Protein AF-A0AA44Z5W9-F1 (afdb_monomer)

Solvent-accessible surface area (backbone atoms only — not comparable to full-atom values): 8962 Å² total; per-residue (Å²): 139,58,71,70,59,53,35,51,41,31,56,74,61,45,85,68,48,64,69,56,44,40,51,50,47,53,29,42,76,72,60,77,43,53,68,74,58,53,53,52,33,51,54,23,38,72,75,51,57,72,56,73,66,45,51,51,41,48,51,51,38,57,54,69,71,57,85,77,87,85,60,79,89,47,81,76,74,74,44,71,81,89,75,100,73,40,77,86,74,56,59,66,79,52,51,52,61,57,44,40,77,72,74,42,37,60,65,73,85,77,49,64,53,61,90,86,24,64,22,61,49,61,60,50,52,70,43,88,87,55,84,82,94,68,54,76,66,57,50,53,49,68,53,66,111

Structure (mmCIF, N/CA/C/O backbone):
data_AF-A0AA44Z5W9-F1
#
_entry.id   AF-A0AA44Z5W9-F1
#
loop_
_atom_site.group_PDB
_atom_site.id
_atom_site.type_symbol
_atom_site.label_atom_id
_atom_site.label_alt_id
_atom_site.label_comp_id
_atom_site.label_asym_id
_atom_site.label_entity_id
_atom_site.label_seq_id
_atom_site.pdbx_PDB_ins_code
_atom_site.Cartn_x
_atom_site.Cartn_y
_atom_site.Cartn_z
_atom_site.occupancy
_atom_site.B_iso_or_equiv
_atom_site.auth_seq_id
_atom_site.auth_comp_id
_atom_site.auth_asym_id
_atom_site.auth_atom_id
_atom_site.pdbx_PDB_model_num
ATOM 1 N N . MET A 1 1 ? -20.147 11.266 13.304 1.00 87.94 1 MET A N 1
ATOM 2 C CA . MET A 1 1 ? -19.312 10.154 13.807 1.00 87.94 1 MET A CA 1
ATOM 3 C C . MET A 1 1 ? -18.171 10.752 14.624 1.00 87.94 1 MET A C 1
ATOM 5 O O . MET A 1 1 ? -17.713 11.822 14.242 1.00 87.94 1 MET A O 1
ATOM 9 N N . ARG A 1 2 ? -17.753 10.164 15.756 1.00 97.31 2 ARG A N 1
ATOM 10 C CA . ARG A 1 2 ? -16.585 10.651 16.519 1.00 97.31 2 ARG A CA 1
ATOM 11 C C . ARG A 1 2 ? -15.521 9.566 16.569 1.00 97.31 2 ARG A C 1
ATOM 13 O O . ARG A 1 2 ? -15.832 8.431 16.910 1.00 97.31 2 ARG A O 1
ATOM 20 N N . MET A 1 3 ? -14.268 9.938 16.324 1.00 98.50 3 MET A N 1
ATOM 21 C CA . MET A 1 3 ? -13.142 9.001 16.305 1.00 98.50 3 MET A CA 1
ATOM 22 C C . MET A 1 3 ? -12.993 8.202 17.613 1.00 98.50 3 MET A C 1
ATOM 24 O O . MET A 1 3 ? -12.726 7.006 17.587 1.00 98.50 3 MET A O 1
ATOM 28 N N . VAL A 1 4 ? -13.246 8.830 18.768 1.00 98.50 4 VAL A N 1
ATOM 29 C CA . VAL A 1 4 ? -13.178 8.157 20.080 1.00 98.50 4 VAL A CA 1
ATOM 30 C C . VAL A 1 4 ? -14.160 6.989 20.216 1.00 98.50 4 VAL A C 1
ATOM 32 O O . VAL A 1 4 ? -13.825 5.992 20.852 1.00 98.50 4 VAL A O 1
ATOM 35 N N . ASP A 1 5 ? -15.336 7.081 19.586 1.00 98.75 5 ASP A N 1
ATOM 36 C CA . ASP A 1 5 ? -16.337 6.012 19.613 1.00 98.75 5 ASP A CA 1
ATOM 37 C C . ASP A 1 5 ? -15.876 4.827 18.745 1.00 98.75 5 ASP A C 1
ATOM 39 O O . ASP A 1 5 ? -16.083 3.674 19.114 1.00 98.75 5 ASP A O 1
ATOM 43 N N . LEU A 1 6 ? -15.174 5.098 17.638 1.00 98.81 6 LEU A N 1
ATOM 44 C CA . LEU A 1 6 ? -14.625 4.072 16.740 1.00 98.81 6 LEU A CA 1
ATOM 45 C C . LEU A 1 6 ? -13.433 3.340 17.3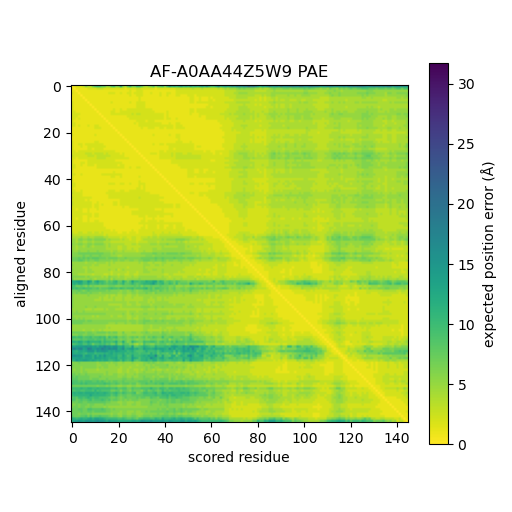60 1.00 98.81 6 LEU A C 1
ATOM 47 O O . LEU A 1 6 ? -13.337 2.118 17.263 1.00 98.81 6 LEU A O 1
ATOM 51 N N . ILE A 1 7 ? -12.557 4.073 18.057 1.00 98.88 7 ILE A N 1
ATOM 52 C CA . ILE A 1 7 ? -11.457 3.483 18.831 1.00 98.88 7 ILE A CA 1
ATOM 53 C C . ILE A 1 7 ? -12.019 2.551 19.907 1.00 98.88 7 ILE A C 1
ATOM 55 O O . ILE A 1 7 ? -11.559 1.417 20.026 1.00 98.88 7 ILE A O 1
ATOM 59 N N . ALA A 1 8 ? -13.021 3.002 20.674 1.00 98.81 8 ALA A N 1
ATOM 60 C CA . ALA A 1 8 ? -13.660 2.178 21.699 1.00 98.81 8 ALA A CA 1
ATOM 61 C C . ALA A 1 8 ? -14.313 0.930 21.088 1.00 98.81 8 ALA A C 1
ATOM 63 O O . ALA A 1 8 ? -14.078 -0.178 21.561 1.00 98.81 8 ALA A O 1
ATOM 64 N N . LYS A 1 9 ? -15.047 1.099 19.983 1.00 98.81 9 LYS A N 1
ATOM 65 C CA . LYS A 1 9 ? -15.682 0.005 19.243 1.00 98.81 9 LYS A CA 1
ATOM 66 C C . LYS A 1 9 ? -14.675 -1.067 18.821 1.00 98.81 9 LYS A C 1
ATOM 68 O O . LYS A 1 9 ? -14.889 -2.243 19.105 1.00 98.81 9 LYS A O 1
ATOM 73 N N . LYS A 1 10 ? -13.559 -0.671 18.197 1.00 98.81 10 LYS A N 1
ATOM 74 C CA . LYS A 1 10 ? -12.510 -1.613 17.781 1.00 98.81 10 LYS A CA 1
ATOM 75 C C . LYS A 1 10 ? -11.802 -2.241 18.983 1.00 98.81 10 LYS A C 1
ATOM 77 O O . LYS A 1 10 ? -11.615 -3.450 18.991 1.00 98.81 10 LYS A O 1
ATOM 82 N N . ARG A 1 11 ? -11.468 -1.463 20.020 1.00 98.75 11 ARG A N 1
ATOM 83 C CA . ARG A 1 11 ? -10.869 -1.968 21.274 1.00 98.75 11 ARG A CA 1
ATOM 84 C C . ARG A 1 11 ? -11.722 -3.063 21.918 1.00 98.75 11 ARG A C 1
ATOM 86 O O . ARG A 1 11 ? -11.166 -4.026 22.439 1.00 98.75 11 ARG A O 1
ATOM 93 N N . ASP A 1 12 ? -13.042 -2.927 21.854 1.00 98.81 12 ASP A N 1
ATOM 94 C CA . ASP A 1 12 ? -13.999 -3.875 22.432 1.00 98.81 12 ASP A CA 1
ATOM 95 C C . ASP A 1 12 ? -14.272 -5.087 21.509 1.00 98.81 12 ASP A C 1
ATOM 97 O O . ASP A 1 12 ? -15.107 -5.933 21.819 1.00 98.81 12 ASP A O 1
ATOM 101 N N . GLY A 1 13 ? -13.540 -5.209 20.392 1.00 98.56 13 GLY A N 1
ATOM 102 C CA . GLY A 1 13 ? -13.583 -6.366 19.492 1.00 98.56 13 GLY A CA 1
ATOM 103 C C . GLY A 1 13 ? -14.697 -6.313 18.445 1.00 98.56 13 GLY A C 1
ATOM 104 O O . GLY A 1 13 ? -14.999 -7.322 17.810 1.00 98.56 13 GLY A O 1
ATOM 105 N N . HIS A 1 14 ? -15.333 -5.157 18.247 1.00 98.75 14 HIS A N 1
ATOM 106 C CA . HIS A 1 14 ? -16.385 -5.004 17.248 1.00 98.75 14 HIS A CA 1
ATOM 107 C C . HIS A 1 14 ? -15.823 -4.587 15.884 1.00 98.75 14 HIS A C 1
ATOM 109 O O . HIS A 1 14 ? -14.871 -3.807 15.786 1.00 98.75 14 HIS A O 1
ATOM 115 N N . ALA A 1 15 ? -16.449 -5.096 14.822 1.00 98.69 15 ALA A N 1
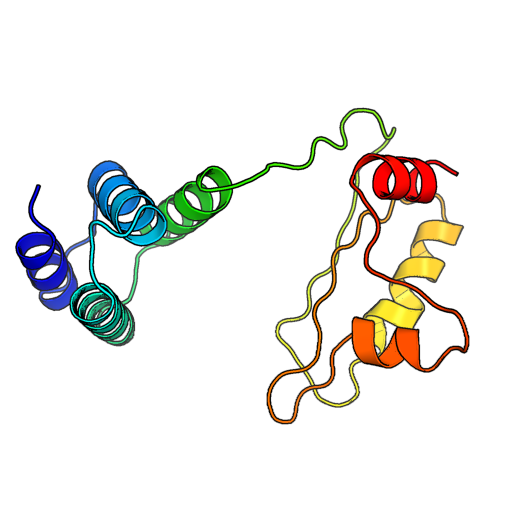ATOM 116 C CA . ALA A 1 15 ? -16.105 -4.745 13.451 1.00 98.69 15 ALA A CA 1
ATOM 117 C C . ALA A 1 15 ? -16.506 -3.299 13.127 1.00 98.69 15 ALA A C 1
ATOM 119 O O . ALA A 1 15 ? -17.606 -2.850 13.475 1.00 98.69 15 ALA A O 1
ATOM 120 N N . LEU A 1 16 ? -15.618 -2.582 12.447 1.00 98.81 16 LEU A N 1
ATOM 121 C CA . LEU A 1 16 ? -15.911 -1.303 11.822 1.00 98.81 16 LEU A CA 1
ATOM 122 C C . LEU A 1 16 ? -16.686 -1.530 10.519 1.00 98.81 16 LEU A C 1
ATOM 124 O O . LEU A 1 16 ? -16.504 -2.523 9.822 1.00 98.81 16 LEU A O 1
ATOM 128 N N . THR A 1 17 ? -17.583 -0.605 10.219 1.00 98.81 17 THR A N 1
ATOM 129 C CA . THR A 1 17 ? -18.316 -0.539 8.951 1.00 98.81 17 THR A CA 1
ATOM 130 C C . THR A 1 17 ? -17.478 0.168 7.892 1.00 98.81 17 THR A C 1
ATOM 132 O O . THR A 1 17 ? -16.562 0.928 8.220 1.00 98.81 17 THR A O 1
ATOM 135 N N . THR A 1 18 ? -17.823 -0.030 6.622 1.00 98.69 18 THR A N 1
ATOM 136 C CA . THR A 1 18 ? -17.187 0.652 5.490 1.00 98.69 18 THR A CA 1
ATOM 137 C C . THR A 1 18 ? -17.227 2.174 5.653 1.00 98.69 18 THR A C 1
ATOM 139 O O . THR A 1 18 ? -16.222 2.852 5.444 1.00 98.69 18 THR A O 1
ATOM 142 N N . GLU A 1 19 ? -18.357 2.733 6.097 1.00 98.75 19 GLU A N 1
ATOM 143 C CA . GLU A 1 19 ? -18.510 4.173 6.325 1.00 98.75 19 GLU A CA 1
ATOM 144 C C . GLU A 1 19 ? -17.621 4.683 7.465 1.00 98.75 19 GLU A C 1
ATOM 146 O O . GLU A 1 19 ? -17.079 5.785 7.380 1.00 98.75 19 GLU A O 1
ATOM 151 N N . GLU A 1 20 ? -17.447 3.889 8.526 1.00 98.81 20 GLU A N 1
ATOM 152 C CA . GLU A 1 20 ? -16.549 4.231 9.633 1.00 98.81 20 GLU A CA 1
ATOM 153 C C . GLU A 1 20 ? -15.084 4.215 9.195 1.00 98.81 20 GLU A C 1
ATOM 155 O O . GLU A 1 20 ? -14.334 5.120 9.556 1.00 98.81 20 GLU A O 1
ATOM 160 N N . ILE A 1 21 ? -14.683 3.231 8.389 1.00 98.88 21 ILE A N 1
ATOM 161 C CA . ILE A 1 21 ? -13.326 3.141 7.839 1.00 98.88 21 ILE A CA 1
ATOM 162 C C . ILE A 1 21 ? -13.040 4.316 6.899 1.00 98.88 21 ILE A C 1
ATOM 164 O O . ILE A 1 21 ? -12.000 4.959 7.036 1.00 98.88 21 ILE A O 1
ATOM 168 N N . ASN A 1 22 ? -13.973 4.654 6.006 1.00 98.69 22 ASN A N 1
ATOM 169 C CA . ASN A 1 22 ? -13.833 5.807 5.114 1.00 98.69 22 ASN A CA 1
ATOM 170 C C . ASN A 1 22 ? -13.695 7.116 5.902 1.00 98.69 22 ASN A C 1
ATOM 172 O O . ASN A 1 22 ? -12.791 7.899 5.626 1.00 98.69 22 ASN A O 1
ATOM 176 N N . PHE A 1 23 ? -14.525 7.317 6.933 1.00 98.75 23 PHE A N 1
ATOM 177 C CA . PHE A 1 23 ? -14.415 8.472 7.828 1.00 98.75 23 PHE A CA 1
ATOM 178 C C . PHE A 1 23 ? -13.039 8.554 8.508 1.00 98.75 23 PHE A C 1
ATOM 180 O O . PHE A 1 23 ? -12.475 9.643 8.618 1.00 98.75 23 PHE A O 1
ATOM 187 N N . ILE A 1 24 ? -12.495 7.418 8.962 1.00 98.75 24 ILE A N 1
ATOM 188 C CA . ILE A 1 24 ? -11.171 7.357 9.596 1.00 98.75 24 ILE A CA 1
ATOM 189 C C . ILE A 1 24 ? -10.078 7.760 8.605 1.00 98.75 24 ILE A C 1
ATOM 191 O O . ILE A 1 24 ? -9.259 8.618 8.926 1.00 98.75 24 ILE A O 1
ATOM 195 N N . VAL A 1 25 ? -10.050 7.146 7.419 1.00 98.69 25 VAL A N 1
ATOM 196 C CA . VAL A 1 25 ? -8.984 7.383 6.435 1.00 98.69 25 VAL A CA 1
ATOM 197 C C . VAL A 1 25 ? -9.057 8.804 5.887 1.00 98.69 25 VAL A C 1
ATOM 199 O O . VAL A 1 25 ? -8.048 9.501 5.897 1.00 98.69 25 VAL A O 1
ATOM 202 N N . GLU A 1 26 ? -10.240 9.276 5.488 1.00 98.25 26 GLU A N 1
ATOM 203 C CA . GLU A 1 26 ? -10.419 10.648 5.002 1.00 98.25 26 GLU A CA 1
ATOM 204 C C . GLU A 1 26 ? -10.019 11.668 6.075 1.00 98.25 26 GLU A C 1
ATOM 206 O O . GLU A 1 26 ? -9.250 12.592 5.803 1.00 98.25 26 GLU A O 1
ATOM 211 N N . GLY A 1 27 ? -10.496 11.474 7.309 1.00 98.44 27 GLY A N 1
ATOM 212 C CA . GLY A 1 27 ? -10.200 12.364 8.422 1.00 98.44 27 GLY A CA 1
ATOM 213 C C . GLY A 1 27 ? -8.719 12.388 8.800 1.00 98.44 27 GLY A C 1
ATOM 214 O O . GLY A 1 27 ? -8.197 13.437 9.174 1.00 98.44 27 GLY A O 1
ATOM 215 N N . TYR A 1 28 ? -8.024 11.255 8.684 1.00 98.56 28 TYR A N 1
ATOM 216 C CA . TYR A 1 28 ? -6.587 11.196 8.938 1.00 98.56 28 TYR A CA 1
ATOM 217 C C . TYR A 1 28 ? -5.796 11.898 7.831 1.00 98.56 28 TYR A C 1
ATOM 219 O O . TYR A 1 28 ? -4.980 12.774 8.116 1.00 98.56 28 TYR A O 1
ATOM 227 N N . THR A 1 29 ? -6.096 11.594 6.567 1.00 98.06 29 THR A N 1
ATOM 228 C CA . THR A 1 29 ? -5.387 12.158 5.409 1.00 98.06 29 THR A CA 1
ATOM 229 C C . THR A 1 29 ? -5.600 13.668 5.264 1.00 98.06 29 THR A C 1
ATOM 231 O O . THR A 1 29 ? -4.685 14.378 4.853 1.00 98.06 29 THR A O 1
ATOM 234 N N . ASN A 1 30 ? -6.771 14.197 5.646 1.00 97.44 30 ASN A N 1
ATOM 235 C CA . ASN A 1 30 ? -7.050 15.639 5.617 1.00 97.44 30 ASN A CA 1
ATOM 236 C C . ASN A 1 30 ? -6.636 16.397 6.900 1.00 97.44 30 ASN A C 1
ATOM 238 O O . ASN A 1 30 ? -6.852 17.607 6.995 1.00 97.44 30 ASN A O 1
ATOM 242 N N . GLY A 1 31 ? -6.052 15.705 7.886 1.00 97.88 31 GLY A N 1
ATOM 243 C CA . GLY A 1 31 ? -5.535 16.291 9.126 1.00 97.88 31 GLY A CA 1
ATOM 244 C C . GLY A 1 31 ? -6.580 16.617 10.201 1.00 97.88 31 GLY A C 1
ATOM 245 O O . GLY A 1 31 ? -6.229 17.194 11.231 1.00 97.88 31 GLY A O 1
ATOM 246 N N . SER A 1 32 ? -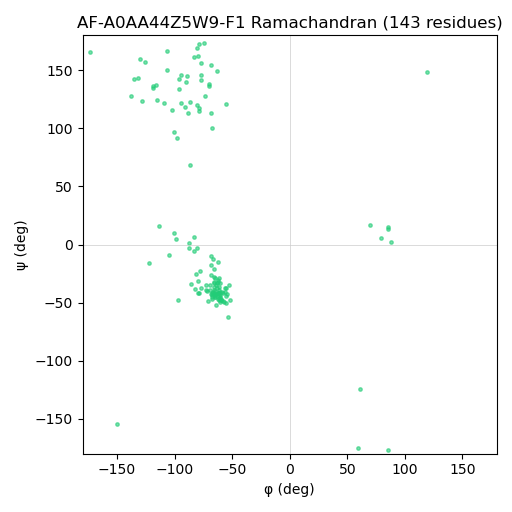7.854 16.262 10.008 1.00 98.12 32 SER A N 1
ATOM 247 C CA . SER A 1 32 ? -8.906 16.468 11.019 1.00 98.12 32 SER A CA 1
ATOM 248 C C . SER A 1 32 ? -8.880 15.437 12.156 1.00 98.12 32 SER A C 1
ATOM 250 O O . SER A 1 32 ? -9.353 15.731 13.258 1.00 98.12 32 SER A O 1
ATOM 252 N N . ILE A 1 33 ? -8.301 14.255 11.922 1.00 98.69 33 ILE A N 1
ATOM 253 C CA . ILE A 1 33 ? -8.024 13.236 12.941 1.00 98.69 33 ILE A CA 1
ATOM 254 C C . ILE A 1 33 ? -6.530 13.290 13.293 1.00 98.69 33 ILE A C 1
ATOM 256 O O . ILE A 1 33 ? -5.692 13.002 12.443 1.00 98.69 33 ILE A O 1
ATOM 260 N N . PRO A 1 34 ? -6.162 13.634 14.538 1.00 98.62 34 PRO A N 1
ATOM 261 C CA . PRO A 1 34 ? -4.765 13.758 14.941 1.00 98.62 34 PRO A CA 1
ATOM 262 C C . PRO A 1 34 ? -4.082 12.401 15.172 1.00 98.62 34 PRO A C 1
ATOM 264 O O . PRO A 1 34 ? -4.715 11.419 15.572 1.00 98.62 34 PRO A O 1
ATOM 267 N N . ASP A 1 35 ? -2.752 12.381 15.052 1.00 98.69 35 ASP A N 1
ATOM 268 C CA . ASP A 1 35 ? -1.908 11.180 15.181 1.00 98.69 35 ASP A CA 1
ATOM 269 C C . ASP A 1 35 ? -2.130 10.385 16.477 1.00 98.69 35 ASP A C 1
ATOM 271 O O . ASP A 1 35 ? -2.069 9.154 16.484 1.00 98.69 35 ASP A O 1
ATOM 275 N N . TYR A 1 36 ? -2.419 11.056 17.597 1.00 98.62 36 TYR A N 1
ATOM 276 C CA . TYR A 1 36 ? -2.650 10.372 18.875 1.00 98.62 36 TYR A CA 1
ATOM 277 C C . TYR A 1 36 ? -3.946 9.542 18.881 1.00 98.62 36 TYR A C 1
ATOM 279 O O . TYR A 1 36 ? -4.049 8.562 19.616 1.00 98.62 36 TYR A O 1
ATOM 287 N N . GLN A 1 37 ? -4.939 9.898 18.058 1.00 98.75 37 GLN A N 1
ATOM 288 C CA . GLN A 1 37 ? -6.138 9.078 17.874 1.00 98.75 37 GLN A CA 1
ATOM 289 C C . GLN A 1 37 ? -5.861 7.920 16.919 1.00 98.75 37 GLN A C 1
ATOM 291 O O . GLN A 1 37 ? -6.266 6.791 17.197 1.00 98.75 37 GLN A O 1
ATOM 296 N N . MET A 1 38 ? -5.133 8.178 15.831 1.00 98.69 38 MET A N 1
ATOM 297 C CA . MET A 1 38 ? -4.822 7.145 14.844 1.00 98.69 38 MET A CA 1
ATOM 298 C C . MET A 1 38 ? -3.903 6.058 15.418 1.00 98.69 38 MET A C 1
ATOM 300 O O . MET A 1 38 ? -4.157 4.870 15.239 1.00 98.69 38 MET A O 1
ATOM 304 N N . SER A 1 39 ? -2.897 6.440 16.207 1.00 98.69 39 SER A N 1
ATOM 305 C CA . SER A 1 39 ? -2.034 5.494 16.930 1.00 98.69 39 SER A CA 1
ATOM 306 C C . SER A 1 39 ? -2.804 4.661 17.961 1.00 98.69 39 SER A C 1
ATOM 308 O O . SER A 1 39 ? -2.565 3.458 18.082 1.00 98.69 39 SER A O 1
ATOM 310 N N . SER A 1 40 ? -3.784 5.254 18.655 1.00 98.75 40 SER A N 1
ATOM 311 C CA . SER A 1 40 ? -4.672 4.508 19.552 1.00 98.75 40 SER A CA 1
ATOM 312 C C . SER A 1 40 ? -5.546 3.499 18.800 1.00 98.75 40 SER A C 1
ATOM 314 O O . SER A 1 40 ? -5.743 2.390 19.298 1.00 98.75 40 SER A O 1
ATOM 316 N N . LEU A 1 41 ? -6.066 3.853 17.618 1.00 98.81 41 LEU A N 1
ATOM 317 C CA . LEU A 1 41 ? -6.806 2.916 16.771 1.00 98.81 41 LEU A CA 1
ATOM 318 C C . LEU A 1 41 ? -5.897 1.787 16.272 1.00 98.81 41 LEU A C 1
ATOM 320 O O . LEU A 1 41 ? -6.279 0.624 16.359 1.00 98.81 41 LEU A O 1
ATOM 324 N N . ALA A 1 42 ? -4.691 2.111 15.801 1.00 98.81 42 ALA A N 1
ATOM 325 C CA . ALA A 1 42 ? -3.727 1.127 15.317 1.00 98.81 42 ALA A CA 1
ATOM 326 C C . ALA A 1 42 ? -3.368 0.099 16.401 1.00 98.81 42 ALA A C 1
ATOM 328 O O . ALA A 1 42 ? -3.328 -1.098 16.126 1.00 98.81 42 ALA A O 1
ATOM 329 N N . MET A 1 43 ? -3.188 0.539 17.651 1.00 98.88 43 MET A N 1
ATOM 330 C CA . MET A 1 43 ? -2.965 -0.370 18.779 1.00 98.88 43 MET A CA 1
ATOM 331 C C . MET A 1 43 ? -4.190 -1.253 19.066 1.00 98.88 43 MET A C 1
ATOM 333 O O . MET A 1 43 ? -4.043 -2.439 19.354 1.00 98.88 43 MET A O 1
ATOM 337 N N . ALA A 1 44 ? -5.406 -0.709 18.961 1.00 98.81 44 ALA A N 1
ATOM 338 C CA . ALA A 1 44 ? -6.625 -1.503 19.107 1.00 98.81 44 ALA A CA 1
ATOM 339 C C . ALA A 1 44 ? -6.750 -2.571 18.003 1.00 98.81 44 ALA A C 1
ATOM 341 O O . ALA A 1 44 ? -7.060 -3.720 18.308 1.00 98.81 44 ALA A O 1
ATOM 342 N N . ILE A 1 45 ? -6.447 -2.220 16.747 1.00 98.88 45 ILE A N 1
ATOM 343 C CA . ILE A 1 45 ? -6.405 -3.158 15.612 1.00 98.88 45 ILE A CA 1
ATOM 344 C C . ILE A 1 45 ? -5.330 -4.226 15.828 1.00 98.88 45 ILE A C 1
ATOM 346 O O . ILE A 1 45 ? -5.593 -5.395 15.583 1.00 98.88 45 ILE A O 1
ATOM 350 N N . PHE A 1 46 ? -4.148 -3.863 16.331 1.00 98.75 46 PHE A N 1
ATOM 351 C CA . PHE A 1 46 ? -3.084 -4.830 16.612 1.00 98.75 46 PHE A CA 1
ATOM 352 C C . PHE A 1 46 ? -3.543 -5.952 17.558 1.00 98.75 46 PHE A C 1
ATOM 354 O O . PHE A 1 46 ? -3.203 -7.112 17.343 1.00 98.75 46 PHE A O 1
ATOM 361 N N . PHE A 1 47 ? -4.323 -5.619 18.592 1.00 98.75 47 PHE A N 1
ATOM 362 C CA . PHE A 1 47 ? -4.801 -6.607 19.562 1.00 98.75 47 PHE A CA 1
ATOM 363 C C . PHE A 1 47 ? -6.084 -7.336 19.146 1.00 98.75 47 PHE A C 1
ATOM 365 O O . PHE A 1 47 ? -6.239 -8.499 19.507 1.00 98.75 47 PHE A O 1
ATOM 372 N N . GLN A 1 48 ? -7.003 -6.668 18.444 1.00 98.75 48 GLN A N 1
ATOM 373 C CA . GLN A 1 48 ? -8.335 -7.213 18.127 1.00 98.75 48 GLN A CA 1
ATOM 374 C C . GLN A 1 48 ? -8.499 -7.677 16.678 1.00 98.75 48 GLN A C 1
ATOM 376 O O . GLN A 1 48 ? -9.502 -8.304 16.346 1.00 98.75 48 GLN A O 1
ATOM 381 N N . ASP A 1 49 ? -7.520 -7.381 15.827 1.00 98.69 49 ASP A N 1
ATOM 382 C CA . ASP A 1 49 ? -7.521 -7.668 14.397 1.00 98.69 49 ASP A CA 1
ATOM 383 C C . ASP A 1 49 ? -8.695 -6.994 13.640 1.00 98.69 49 ASP A C 1
ATOM 385 O O . ASP A 1 49 ? -9.464 -6.158 14.145 1.00 98.69 49 ASP A O 1
ATOM 389 N N . MET A 1 50 ? -8.789 -7.323 12.361 1.00 98.75 50 MET A N 1
ATOM 390 C CA . MET A 1 50 ? -9.846 -6.960 11.434 1.00 98.75 50 MET A CA 1
ATOM 391 C C . MET A 1 50 ? -10.299 -8.212 10.694 1.00 98.75 50 MET A C 1
ATOM 393 O O . MET A 1 50 ? -9.487 -9.070 10.350 1.00 98.75 50 MET A O 1
ATOM 397 N N . ASN A 1 51 ? -11.595 -8.312 10.417 1.00 98.69 51 ASN A N 1
ATOM 398 C CA . ASN A 1 51 ? -12.086 -9.335 9.499 1.00 98.69 51 ASN A CA 1
ATOM 399 C C . ASN A 1 51 ? -11.755 -8.975 8.035 1.00 98.69 51 ASN A C 1
ATOM 401 O O . ASN A 1 51 ? -11.267 -7.883 7.736 1.00 98.69 51 ASN A O 1
ATOM 405 N N . ASP A 1 52 ? -12.032 -9.892 7.107 1.00 98.69 52 ASP A N 1
ATOM 406 C CA . ASP A 1 52 ? -11.680 -9.708 5.694 1.00 98.69 52 ASP A CA 1
ATOM 407 C C . ASP A 1 52 ? -12.399 -8.523 5.034 1.00 98.69 52 ASP A C 1
ATOM 409 O O . ASP A 1 52 ? -11.794 -7.840 4.207 1.00 98.69 52 ASP A O 1
ATOM 413 N N . GLN A 1 53 ? -13.640 -8.222 5.434 1.00 98.62 53 GLN A N 1
ATOM 414 C CA . GLN A 1 53 ? -14.363 -7.052 4.930 1.00 98.62 53 GLN A CA 1
ATOM 415 C C . GLN A 1 53 ? -13.702 -5.756 5.408 1.00 98.62 53 GLN A C 1
ATOM 417 O O . GLN A 1 53 ? -13.448 -4.868 4.604 1.00 98.62 53 GLN A O 1
ATOM 422 N N . GLU A 1 54 ? -13.346 -5.667 6.691 1.00 98.81 54 GLU A N 1
ATOM 423 C CA . GLU A 1 54 ? -12.651 -4.498 7.243 1.00 98.81 54 GLU A CA 1
ATOM 424 C C . GLU A 1 54 ? -11.294 -4.265 6.564 1.00 98.81 54 GLU A C 1
ATOM 426 O O . GLU A 1 54 ? -10.937 -3.130 6.255 1.00 98.81 54 GLU A O 1
ATOM 431 N N . ARG A 1 55 ? -10.539 -5.339 6.296 1.00 98.81 55 ARG A N 1
ATOM 432 C CA . ARG A 1 55 ? -9.250 -5.270 5.585 1.00 98.81 55 ARG A CA 1
ATOM 433 C C . ARG A 1 55 ? -9.426 -4.795 4.144 1.00 98.81 55 ARG A C 1
ATOM 435 O O . ARG A 1 55 ? -8.645 -3.961 3.680 1.00 98.81 55 ARG A O 1
ATOM 442 N N . ALA A 1 56 ? -10.435 -5.310 3.442 1.00 98.69 56 ALA A N 1
ATOM 443 C CA . ALA A 1 56 ? -10.764 -4.887 2.084 1.00 98.69 56 ALA A CA 1
ATOM 444 C C . ALA A 1 56 ? -11.172 -3.406 2.046 1.00 98.69 56 ALA A C 1
ATOM 446 O O . ALA A 1 56 ? -10.632 -2.642 1.246 1.00 98.69 56 ALA A O 1
ATOM 447 N N . ASP A 1 57 ? -12.044 -2.985 2.959 1.00 98.75 57 ASP A N 1
ATOM 448 C CA . ASP A 1 57 ? -12.523 -1.606 3.045 1.00 98.75 57 ASP A CA 1
ATOM 449 C C . ASP A 1 57 ? -11.390 -0.637 3.393 1.00 98.75 57 ASP A C 1
ATOM 451 O O . ASP A 1 57 ? -11.257 0.404 2.754 1.00 98.75 57 ASP A O 1
ATOM 455 N N . LEU A 1 58 ? -10.517 -0.996 4.344 1.00 98.81 58 LEU A N 1
ATOM 456 C CA . LEU A 1 58 ? -9.350 -0.184 4.697 1.00 98.81 58 LEU A CA 1
ATOM 457 C C . LEU A 1 58 ? -8.401 -0.036 3.506 1.00 98.81 58 LEU A C 1
ATOM 459 O O . LEU A 1 58 ? -7.905 1.058 3.240 1.00 98.81 58 LEU A O 1
ATOM 463 N N . THR A 1 59 ? -8.184 -1.122 2.762 1.00 98.69 59 THR A N 1
ATOM 464 C CA . THR A 1 59 ? -7.361 -1.105 1.548 1.00 98.69 59 THR A CA 1
ATOM 465 C C . THR A 1 59 ? -7.948 -0.147 0.514 1.00 98.69 59 THR A C 1
ATOM 467 O O . THR A 1 59 ? -7.238 0.727 0.021 1.00 98.69 59 THR A O 1
ATOM 470 N N . MET A 1 60 ? -9.247 -0.251 0.222 1.00 98.50 60 MET A N 1
ATOM 471 C CA . MET A 1 60 ? -9.896 0.600 -0.778 1.00 98.50 60 MET A CA 1
ATOM 472 C C . MET A 1 60 ? -10.000 2.062 -0.343 1.00 98.50 60 MET A C 1
ATOM 474 O O . MET A 1 60 ? -9.836 2.952 -1.175 1.00 98.50 60 MET A O 1
ATOM 478 N N . ALA A 1 61 ? -10.207 2.334 0.946 1.00 98.50 61 ALA A N 1
ATOM 479 C CA . ALA A 1 61 ? -10.190 3.692 1.476 1.00 98.50 61 ALA A CA 1
ATOM 480 C C . ALA A 1 61 ? -8.815 4.355 1.281 1.00 98.50 61 ALA A C 1
ATOM 482 O O . ALA A 1 61 ? -8.744 5.510 0.866 1.00 98.50 61 ALA A O 1
ATOM 483 N N . MET A 1 62 ? -7.720 3.617 1.505 1.00 98.38 62 MET A N 1
ATOM 484 C CA . MET A 1 62 ? -6.362 4.112 1.245 1.00 98.38 62 MET A CA 1
ATOM 485 C C . MET A 1 62 ? -6.092 4.299 -0.252 1.00 98.38 62 MET A C 1
ATOM 487 O O . MET A 1 62 ? -5.547 5.335 -0.628 1.00 98.38 62 MET A O 1
ATOM 491 N N . VAL A 1 63 ? -6.517 3.358 -1.109 1.00 97.06 63 VAL A N 1
ATOM 492 C CA . VAL A 1 63 ? -6.419 3.490 -2.579 1.00 97.06 63 VAL A CA 1
ATOM 493 C C . VAL A 1 63 ? -7.100 4.776 -3.055 1.00 97.06 63 VAL A C 1
ATOM 495 O O . VAL A 1 63 ? -6.527 5.515 -3.846 1.00 97.06 63 VAL A O 1
ATOM 498 N N . ASN A 1 64 ? -8.288 5.075 -2.529 1.00 96.50 64 ASN A N 1
ATOM 499 C CA . ASN A 1 64 ? -9.078 6.243 -2.925 1.00 96.50 64 ASN A CA 1
ATOM 500 C C . ASN A 1 64 ? -8.627 7.563 -2.274 1.00 96.50 64 ASN A C 1
ATOM 502 O O . ASN A 1 64 ? -9.201 8.609 -2.570 1.00 96.50 64 ASN A O 1
ATOM 506 N N . SER A 1 65 ? -7.634 7.540 -1.380 1.00 95.62 65 SER A N 1
ATOM 507 C CA . SER A 1 65 ? -7.131 8.750 -0.712 1.00 95.62 65 SER A CA 1
ATOM 508 C C . SER A 1 65 ? -6.106 9.543 -1.533 1.00 95.62 65 SER A C 1
ATOM 510 O O . SER A 1 65 ? -5.702 10.629 -1.117 1.00 95.62 65 SER A O 1
ATOM 512 N N . GLY A 1 66 ? -5.692 9.017 -2.688 1.00 92.12 66 GLY A N 1
ATOM 513 C CA . GLY A 1 66 ? -4.702 9.629 -3.567 1.00 92.12 66 GLY A CA 1
ATOM 514 C C . GLY A 1 66 ? -4.931 9.277 -5.033 1.00 92.12 66 GLY A C 1
ATOM 515 O O . GLY A 1 66 ? -6.051 8.987 -5.453 1.00 92.12 66 GLY A O 1
ATOM 516 N N . ASP A 1 67 ? -3.855 9.314 -5.813 1.00 89.62 67 ASP A N 1
ATOM 517 C CA . ASP A 1 67 ? -3.919 9.070 -7.250 1.00 89.62 67 ASP A CA 1
ATOM 518 C C . ASP A 1 67 ? -4.060 7.580 -7.585 1.00 89.62 67 ASP A C 1
ATOM 520 O O . ASP A 1 67 ? -3.396 6.713 -7.013 1.00 89.62 67 ASP A O 1
ATOM 524 N N . THR A 1 68 ? -4.872 7.290 -8.602 1.00 91.25 68 THR A N 1
ATOM 525 C CA . THR A 1 68 ? -4.982 5.960 -9.210 1.00 91.25 68 THR A CA 1
ATOM 526 C C . THR A 1 68 ? -4.373 5.969 -10.607 1.00 91.25 68 THR A C 1
ATOM 528 O O . THR A 1 68 ? -4.819 6.718 -11.479 1.00 91.25 68 THR A O 1
ATOM 531 N N . ILE A 1 69 ? -3.377 5.114 -10.844 1.00 88.06 69 ILE A N 1
ATOM 532 C CA . ILE A 1 69 ? -2.704 5.024 -12.143 1.00 88.06 69 ILE A CA 1
ATOM 533 C C . ILE A 1 69 ? -3.563 4.210 -13.116 1.00 88.06 69 ILE A C 1
ATOM 535 O O . ILE A 1 69 ? -3.739 3.003 -12.950 1.00 88.06 69 ILE A O 1
ATOM 539 N N . ASP A 1 70 ? -4.054 4.862 -14.170 1.00 90.75 70 ASP A N 1
ATOM 540 C CA . ASP A 1 70 ? -4.703 4.171 -15.284 1.00 90.75 70 ASP A CA 1
ATOM 541 C C . ASP A 1 70 ? -3.656 3.597 -16.256 1.00 90.75 70 ASP A C 1
ATOM 543 O O . ASP A 1 70 ? -2.861 4.340 -16.839 1.00 90.75 70 ASP A O 1
ATOM 547 N N . LEU A 1 71 ? -3.676 2.273 -16.427 1.00 92.94 71 LEU A N 1
ATOM 548 C CA . LEU A 1 71 ? -2.821 1.499 -17.338 1.00 92.94 71 LEU A CA 1
ATOM 549 C C . LEU A 1 71 ? -3.628 0.848 -18.474 1.00 92.94 71 LEU A C 1
ATOM 551 O O . LEU A 1 71 ? -3.155 -0.090 -19.121 1.00 92.94 71 LEU A O 1
ATOM 555 N N . SER A 1 72 ? -4.866 1.294 -18.699 1.00 92.88 72 SER A N 1
ATOM 556 C CA . SER A 1 72 ? -5.761 0.759 -19.731 1.00 92.88 72 SER A CA 1
ATOM 557 C C . SER A 1 72 ? -5.209 0.919 -21.150 1.00 92.88 72 SER A C 1
ATOM 559 O O . SER A 1 72 ? -5.464 0.062 -21.991 1.00 92.88 72 SER A O 1
ATOM 561 N N . ALA A 1 73 ? -4.395 1.953 -21.390 1.00 90.81 73 ALA A N 1
ATOM 562 C CA . ALA A 1 73 ? -3.738 2.213 -22.672 1.00 90.81 73 ALA A CA 1
ATOM 563 C C . ALA A 1 73 ? -2.649 1.185 -23.045 1.00 90.81 73 ALA A C 1
ATOM 565 O O . ALA A 1 73 ? -2.259 1.109 -24.206 1.00 90.81 73 ALA A O 1
ATOM 566 N N . ILE A 1 74 ? -2.154 0.399 -22.081 1.00 91.38 74 ILE A N 1
ATOM 567 C CA . ILE A 1 74 ? -1.170 -0.662 -22.322 1.00 91.38 74 ILE A CA 1
ATOM 568 C C . ILE A 1 74 ? -1.929 -1.965 -22.589 1.00 91.38 74 ILE A C 1
ATOM 570 O O . ILE A 1 74 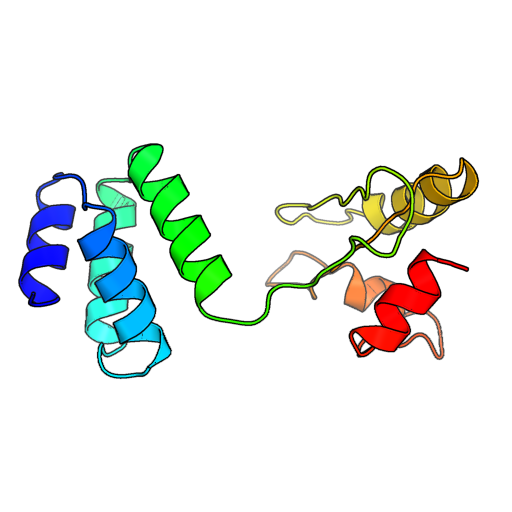? -2.663 -2.460 -21.718 1.00 91.38 74 ILE A O 1
ATOM 574 N N . GLU A 1 75 ? -1.751 -2.518 -23.790 1.00 92.81 75 GLU A N 1
ATOM 575 C CA . GLU A 1 75 ? -2.374 -3.777 -24.199 1.00 92.81 75 GLU A CA 1
ATOM 576 C C . GLU A 1 75 ? -1.904 -4.959 -23.337 1.00 92.81 75 GLU A C 1
ATOM 578 O O . GLU A 1 75 ? -0.784 -5.003 -22.831 1.00 92.81 75 GLU A O 1
ATOM 583 N N . GLY A 1 76 ? -2.785 -5.945 -23.162 1.00 93.19 76 GLY A N 1
ATOM 584 C CA . GLY A 1 76 ? -2.509 -7.133 -22.358 1.00 93.19 76 GLY A CA 1
ATOM 585 C C . GLY A 1 76 ? -2.779 -6.973 -20.857 1.00 93.19 76 GLY A C 1
ATOM 586 O O . GLY A 1 76 ? -3.307 -5.965 -20.364 1.00 93.19 76 GLY A O 1
ATOM 587 N N . VAL A 1 77 ? -2.456 -8.036 -20.116 1.00 95.69 77 VAL A N 1
ATOM 588 C CA . VAL A 1 77 ? -2.611 -8.101 -18.658 1.00 95.69 77 VAL A CA 1
ATOM 589 C C . VAL A 1 77 ? -1.342 -7.557 -18.017 1.00 95.69 77 VAL A C 1
ATOM 591 O O . VAL A 1 77 ? -0.282 -8.165 -18.131 1.00 95.69 77 VAL A O 1
ATOM 594 N N . LYS A 1 78 ? -1.461 -6.411 -17.343 1.00 95.94 78 LYS A N 1
ATOM 595 C CA . LYS A 1 78 ? -0.351 -5.793 -16.613 1.00 95.94 78 LYS A CA 1
ATOM 596 C C . LYS A 1 78 ? -0.099 -6.602 -15.351 1.00 95.94 78 LYS A C 1
ATOM 598 O O . LYS A 1 78 ? -1.033 -6.844 -14.586 1.00 95.94 78 LYS A O 1
ATOM 603 N N . VAL A 1 79 ? 1.146 -7.011 -15.144 1.00 96.19 79 VAL A N 1
ATOM 604 C CA . VAL A 1 79 ? 1.544 -7.806 -13.981 1.00 96.19 79 VAL A CA 1
ATOM 605 C C . VAL A 1 79 ? 2.522 -7.006 -13.132 1.00 96.19 79 VAL A C 1
ATOM 607 O O . VAL A 1 79 ? 3.452 -6.390 -13.649 1.00 96.19 79 VAL A O 1
ATOM 610 N N . ASP A 1 80 ? 2.332 -7.060 -11.816 1.00 96.62 80 ASP A N 1
ATOM 611 C CA . ASP A 1 80 ? 3.302 -6.587 -10.831 1.00 96.62 80 ASP A CA 1
ATOM 612 C C . ASP A 1 80 ? 3.616 -7.714 -9.836 1.00 96.62 80 ASP A C 1
ATOM 614 O O . ASP A 1 80 ? 2.837 -8.649 -9.636 1.00 96.62 80 ASP A O 1
ATOM 618 N N . LYS A 1 81 ? 4.783 -7.623 -9.202 1.00 95.94 81 LYS A N 1
ATOM 619 C CA . LYS A 1 81 ? 5.222 -8.497 -8.117 1.00 95.94 81 LYS A CA 1
ATOM 620 C C . LYS A 1 81 ? 5.665 -7.648 -6.943 1.00 95.94 81 LYS A C 1
ATOM 622 O O . LYS A 1 81 ? 6.625 -6.892 -7.053 1.00 95.94 81 LYS A O 1
ATOM 627 N N . HIS A 1 82 ? 5.080 -7.853 -5.772 1.00 94.81 82 HIS A N 1
ATOM 628 C CA . HIS A 1 82 ? 5.546 -7.224 -4.537 1.00 94.81 82 HIS A CA 1
ATOM 629 C C . HIS A 1 82 ? 6.268 -8.235 -3.627 1.00 94.81 82 HIS A C 1
ATOM 631 O O . HIS A 1 82 ? 6.001 -9.433 -3.683 1.00 94.81 82 HIS A O 1
ATOM 637 N N . SER A 1 83 ? 7.231 -7.768 -2.828 1.00 93.12 83 SER A N 1
ATOM 638 C CA . SER A 1 83 ? 7.900 -8.550 -1.774 1.00 93.12 83 SER A CA 1
ATOM 639 C C . SER A 1 83 ? 7.636 -7.863 -0.445 1.00 93.12 83 SER A C 1
ATOM 641 O O . SER A 1 83 ? 7.800 -6.651 -0.379 1.00 93.12 83 SER A O 1
ATOM 643 N N . THR A 1 84 ? 7.306 -8.605 0.610 1.00 90.12 84 THR A N 1
ATOM 644 C CA . THR A 1 84 ? 7.087 -8.032 1.954 1.00 90.12 84 THR A CA 1
ATOM 645 C C . THR A 1 84 ? 8.364 -7.482 2.599 1.00 90.12 84 THR A C 1
ATOM 647 O O . THR A 1 84 ? 8.295 -6.836 3.638 1.00 90.12 84 THR A O 1
ATOM 650 N N . GLY A 1 85 ? 9.531 -7.755 2.009 1.00 85.06 85 GLY A N 1
ATOM 651 C CA . GLY A 1 85 ? 10.847 -7.400 2.538 1.00 85.06 85 GLY A CA 1
ATOM 652 C C . GLY A 1 85 ? 11.699 -8.641 2.797 1.00 85.06 85 GLY A C 1
ATOM 653 O O . GLY A 1 85 ? 11.187 -9.714 3.113 1.00 85.06 85 GLY A O 1
ATOM 654 N N . GLY A 1 86 ? 13.015 -8.506 2.637 1.00 87.75 86 GLY A N 1
ATOM 655 C CA . GLY A 1 86 ? 13.947 -9.615 2.810 1.00 87.75 86 GLY A CA 1
ATOM 656 C C . GLY A 1 86 ? 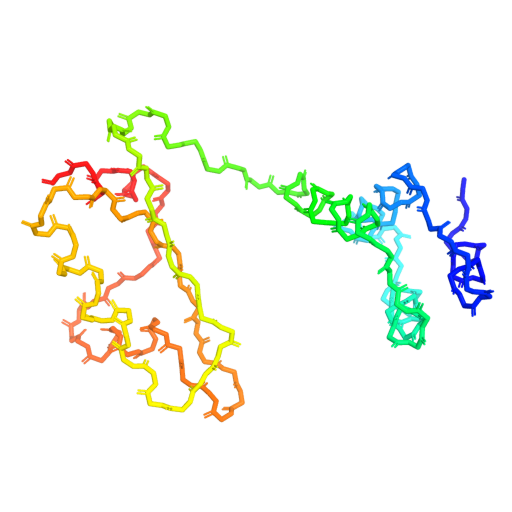15.411 -9.192 2.731 1.00 87.75 86 GLY A C 1
ATOM 657 O O . GLY A 1 86 ? 15.748 -8.094 2.279 1.00 87.75 86 GLY A O 1
ATOM 658 N N . VAL A 1 87 ? 16.294 -10.087 3.172 1.00 91.69 87 VAL A N 1
ATOM 659 C CA . VAL A 1 87 ? 17.749 -9.915 3.092 1.00 91.69 87 VAL A CA 1
ATOM 660 C C . VAL A 1 87 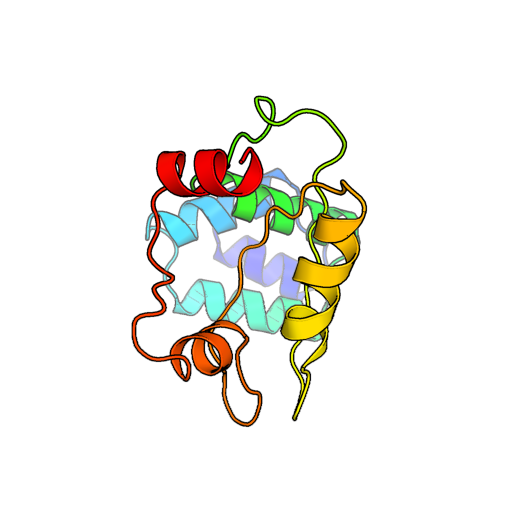? 18.247 -10.599 1.826 1.00 91.69 87 VAL A C 1
ATOM 662 O O . VAL A 1 87 ? 18.019 -11.788 1.632 1.00 91.69 87 VAL A O 1
ATOM 665 N N . GLY A 1 88 ? 18.908 -9.843 0.947 1.00 90.06 88 GLY A N 1
ATOM 666 C CA . GLY A 1 88 ? 19.440 -10.388 -0.305 1.00 90.06 88 GLY A CA 1
ATOM 667 C C . GLY A 1 88 ? 18.381 -10.775 -1.345 1.00 90.06 88 GLY A C 1
ATOM 668 O O . GLY A 1 88 ? 18.712 -11.486 -2.286 1.00 90.06 88 GLY A O 1
ATOM 669 N N . ASP A 1 89 ? 17.129 -10.309 -1.220 1.00 93.25 89 ASP A N 1
ATOM 670 C CA . ASP A 1 89 ? 16.085 -10.585 -2.220 1.00 93.25 89 ASP A CA 1
ATOM 671 C C . ASP A 1 89 ? 16.403 -9.867 -3.544 1.00 93.25 89 ASP A C 1
ATOM 673 O O . ASP A 1 89 ? 16.196 -8.659 -3.683 1.00 93.25 89 ASP A O 1
ATOM 677 N N . THR A 1 90 ? 16.945 -10.601 -4.513 1.00 95.75 90 THR A N 1
ATOM 678 C CA . THR A 1 90 ? 17.280 -10.113 -5.861 1.00 95.75 90 THR A CA 1
ATOM 679 C C . THR A 1 90 ? 16.212 -10.458 -6.894 1.00 95.75 90 THR A C 1
ATOM 681 O O . THR A 1 90 ? 16.389 -10.150 -8.071 1.00 95.75 90 THR A O 1
ATOM 684 N N . THR A 1 91 ? 15.087 -11.049 -6.470 1.00 96.56 91 THR A N 1
ATOM 685 C CA . THR A 1 91 ? 14.064 -11.597 -7.369 1.00 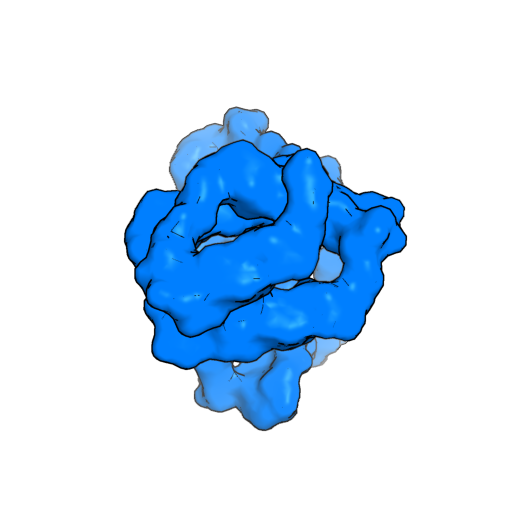96.56 91 THR A CA 1
ATOM 686 C C . THR A 1 91 ? 13.620 -10.580 -8.411 1.00 96.56 91 THR A C 1
ATOM 688 O O . THR A 1 91 ? 13.601 -10.897 -9.592 1.00 96.56 91 THR A O 1
ATOM 691 N N . THR A 1 92 ? 13.310 -9.345 -8.005 1.00 97.25 92 THR A N 1
ATOM 692 C CA . THR A 1 92 ? 12.816 -8.306 -8.924 1.00 97.25 92 THR A CA 1
ATOM 693 C C . THR A 1 92 ? 13.820 -7.957 -10.024 1.00 97.25 92 THR A C 1
ATOM 695 O O . THR A 1 92 ? 13.408 -7.738 -11.159 1.00 97.25 92 THR A O 1
ATOM 698 N N . LEU A 1 93 ? 15.122 -7.954 -9.711 1.00 97.19 93 LEU A N 1
ATOM 699 C CA . LEU A 1 93 ? 16.179 -7.611 -10.671 1.00 97.19 93 LEU A CA 1
ATOM 700 C C . LEU A 1 93 ? 16.264 -8.623 -11.820 1.00 97.19 93 LEU A C 1
ATOM 702 O O . LEU A 1 93 ? 16.673 -8.269 -12.918 1.00 97.19 93 LEU A O 1
ATOM 706 N N . VAL A 1 94 ? 15.882 -9.876 -11.560 1.00 98.00 94 VAL A N 1
ATOM 707 C CA . VAL A 1 94 ? 15.900 -10.960 -12.551 1.00 98.00 94 VAL A CA 1
ATOM 708 C C . VAL A 1 94 ? 14.521 -11.149 -13.178 1.00 98.00 94 VAL A C 1
ATOM 710 O O . VAL A 1 94 ? 14.399 -11.227 -14.395 1.00 98.00 94 VAL A O 1
ATOM 713 N N . LEU A 1 95 ? 13.474 -11.215 -12.355 1.00 97.81 95 LEU A N 1
ATOM 714 C CA . LEU A 1 95 ? 12.124 -11.569 -12.781 1.00 97.81 95 LEU A CA 1
ATOM 715 C C . LEU A 1 95 ? 11.519 -10.523 -13.718 1.00 97.81 95 LEU A C 1
ATOM 717 O O . LEU A 1 95 ? 10.915 -10.911 -14.711 1.00 97.81 95 LEU A O 1
ATOM 721 N N . GLY A 1 96 ? 11.699 -9.230 -13.420 1.00 97.00 96 GLY A N 1
ATOM 722 C CA . GLY A 1 96 ? 11.183 -8.131 -14.242 1.00 97.00 96 GLY A CA 1
ATOM 723 C C . GLY A 1 96 ? 11.608 -8.244 -15.712 1.00 97.00 96 GLY A C 1
ATOM 724 O O . GLY A 1 96 ? 10.744 -8.446 -16.564 1.00 97.00 96 GLY A O 1
ATOM 725 N N . PRO A 1 97 ? 12.919 -8.198 -16.024 1.00 97.44 97 PRO A N 1
ATOM 726 C CA . PRO A 1 97 ? 13.384 -8.336 -17.403 1.00 97.44 97 PRO A CA 1
ATOM 727 C C . PRO A 1 97 ? 13.109 -9.726 -17.994 1.00 97.44 97 PRO A C 1
ATOM 729 O O . PRO A 1 97 ? 12.836 -9.826 -19.187 1.00 97.44 97 PRO A O 1
ATOM 732 N N . LEU A 1 98 ? 13.139 -10.796 -17.189 1.00 98.25 98 LEU A N 1
ATOM 733 C CA . 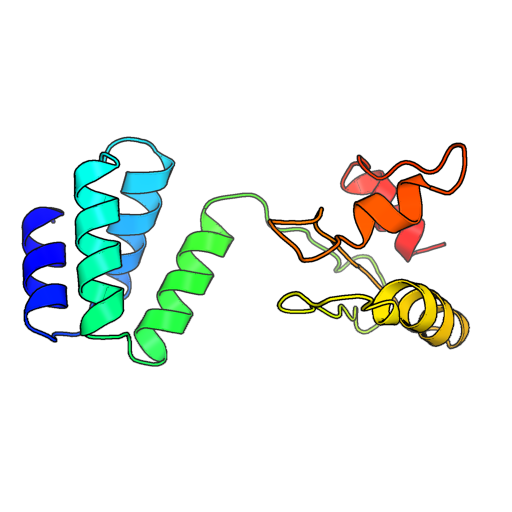LEU A 1 98 ? 12.882 -12.157 -17.672 1.00 98.25 98 LEU A CA 1
ATOM 734 C C . LEU A 1 98 ? 11.475 -12.316 -18.261 1.00 98.25 98 LEU A C 1
ATOM 736 O O . LEU A 1 98 ? 11.335 -12.885 -19.340 1.00 98.25 98 LEU A O 1
ATOM 740 N N . VAL A 1 99 ? 10.435 -11.844 -17.567 1.00 97.25 99 VAL A N 1
ATOM 741 C CA . VAL A 1 99 ? 9.052 -11.985 -18.060 1.00 97.25 99 VAL A CA 1
ATOM 742 C C . VAL A 1 99 ? 8.718 -10.942 -19.126 1.00 97.25 99 VAL A C 1
ATOM 744 O O . VAL A 1 99 ? 7.989 -11.258 -20.066 1.00 97.25 99 VAL A O 1
ATOM 747 N N . ALA A 1 100 ? 9.308 -9.743 -19.045 1.00 96.81 100 ALA A N 1
ATOM 748 C CA . ALA A 1 100 ? 9.186 -8.729 -20.091 1.00 96.81 100 ALA A CA 1
ATOM 749 C C . ALA A 1 100 ? 9.763 -9.222 -21.430 1.00 96.81 100 ALA A C 1
ATOM 751 O O . ALA A 1 100 ? 9.134 -9.056 -22.471 1.00 96.81 100 ALA A O 1
ATOM 752 N N . ALA A 1 101 ? 10.891 -9.946 -21.407 1.00 97.38 101 ALA A N 1
ATOM 753 C CA . ALA A 1 101 ? 11.476 -10.572 -22.598 1.00 97.38 101 ALA A CA 1
ATOM 754 C C . ALA A 1 101 ? 10.572 -11.636 -23.259 1.00 97.38 101 ALA A C 1
ATOM 756 O O . ALA A 1 101 ? 10.813 -12.024 -24.401 1.00 97.38 101 ALA A O 1
ATOM 757 N N . LEU A 1 102 ? 9.534 -12.106 -22.557 1.00 96.88 102 LEU A N 1
ATOM 758 C CA . LEU A 1 102 ? 8.516 -13.032 -23.063 1.00 96.88 102 LEU A CA 1
ATOM 759 C C . LEU A 1 102 ? 7.205 -12.321 -23.456 1.00 96.88 102 LEU A C 1
ATOM 761 O O . LEU A 1 102 ? 6.207 -12.991 -23.716 1.00 96.88 102 LEU A O 1
ATOM 765 N N . GLY A 1 103 ? 7.197 -10.985 -23.503 1.00 94.88 103 GLY A N 1
ATOM 766 C CA . GLY A 1 103 ? 6.052 -10.174 -23.927 1.00 94.88 103 GLY A CA 1
ATOM 767 C C . GLY A 1 103 ? 5.028 -9.871 -22.830 1.00 94.88 103 GLY A C 1
ATOM 768 O O . GLY A 1 103 ? 3.912 -9.468 -23.147 1.00 94.88 103 GLY A O 1
ATOM 769 N N . VAL A 1 104 ? 5.360 -10.075 -21.549 1.00 96.75 104 VAL A N 1
ATOM 770 C CA . VAL A 1 104 ? 4.471 -9.718 -20.429 1.00 96.75 104 VAL A CA 1
ATOM 771 C C . VAL A 1 104 ? 4.699 -8.253 -20.023 1.00 96.75 104 VAL A C 1
ATOM 773 O O . VAL A 1 104 ? 5.820 -7.927 -19.632 1.00 96.75 104 VAL A O 1
ATOM 776 N N . PRO A 1 105 ? 3.673 -7.378 -20.029 1.00 96.38 105 PRO A N 1
ATOM 777 C CA . PRO A 1 105 ? 3.816 -5.996 -19.568 1.00 96.38 105 PRO A CA 1
ATOM 778 C C . PRO A 1 105 ? 4.044 -5.932 -18.050 1.00 96.38 105 PRO A C 1
ATOM 780 O O . PRO A 1 105 ? 3.149 -6.255 -17.259 1.00 96.38 105 PRO A O 1
ATOM 783 N N . VAL A 1 106 ? 5.237 -5.498 -17.635 1.00 97.00 106 VAL A N 1
ATOM 784 C CA . VAL A 1 106 ? 5.615 -5.361 -16.218 1.00 97.00 106 VAL A CA 1
ATOM 785 C C . VAL A 1 106 ? 5.511 -3.900 -15.790 1.00 97.00 106 VAL A C 1
ATOM 787 O O . VAL A 1 106 ? 6.441 -3.120 -15.971 1.00 97.00 106 VAL A O 1
ATOM 790 N N . ALA A 1 107 ? 4.386 -3.535 -15.178 1.00 95.12 107 ALA A N 1
ATOM 791 C CA . ALA A 1 107 ? 4.162 -2.199 -14.629 1.00 95.12 107 ALA A CA 1
ATOM 792 C C . ALA A 1 107 ? 4.457 -2.212 -13.124 1.00 95.12 107 ALA A C 1
ATOM 794 O O . ALA A 1 107 ? 3.590 -2.527 -12.310 1.00 95.12 107 ALA A O 1
ATOM 795 N N . LYS A 1 108 ? 5.706 -1.910 -12.756 1.00 94.75 108 LYS A N 1
ATOM 796 C CA . LYS A 1 108 ? 6.215 -2.114 -11.398 1.00 94.75 108 LYS A CA 1
ATOM 797 C C . LYS A 1 108 ? 6.584 -0.812 -10.689 1.00 94.75 108 LYS A C 1
ATOM 799 O O . LYS A 1 108 ? 7.515 -0.127 -11.095 1.00 94.75 108 LYS A O 1
ATOM 804 N N . MET A 1 109 ? 5.984 -0.599 -9.517 1.00 92.25 109 MET A N 1
ATOM 805 C CA . MET A 1 109 ? 6.502 0.317 -8.495 1.00 92.25 109 MET A CA 1
ATOM 806 C C . MET A 1 109 ? 7.323 -0.451 -7.448 1.00 92.25 109 MET A C 1
ATOM 808 O O . MET A 1 109 ? 7.011 -1.590 -7.082 1.00 92.25 109 MET A O 1
ATOM 812 N N . SER A 1 110 ? 8.413 0.146 -6.971 1.00 93.06 110 SER A N 1
ATOM 813 C CA . SER A 1 110 ? 9.298 -0.451 -5.963 1.00 93.06 110 SER A CA 1
ATOM 814 C C . SER A 1 110 ? 9.572 0.524 -4.825 1.00 93.06 110 SER A C 1
ATOM 816 O O . SER A 1 110 ? 9.420 1.726 -4.984 1.00 93.06 110 SER A O 1
ATOM 818 N N . GLY A 1 111 ? 9.991 -0.005 -3.677 1.00 92.25 111 GLY A N 1
ATOM 819 C CA . GLY A 1 111 ? 10.419 0.793 -2.530 1.00 92.25 111 GLY A CA 1
ATOM 820 C C . GLY A 1 111 ? 11.933 0.779 -2.321 1.00 92.25 111 GLY A C 1
ATOM 821 O O . GLY A 1 111 ? 12.661 -0.067 -2.870 1.00 92.25 111 GLY A O 1
ATOM 822 N N . ARG A 1 112 ? 12.379 1.708 -1.474 1.00 93.62 112 ARG A N 1
ATOM 823 C CA . ARG A 1 112 ? 13.697 1.698 -0.826 1.00 93.62 112 ARG A CA 1
ATOM 824 C C . ARG A 1 112 ? 13.706 0.759 0.385 1.00 93.62 112 ARG A C 1
ATOM 826 O O . ARG A 1 112 ? 12.665 0.245 0.794 1.00 93.62 112 ARG A O 1
ATOM 833 N N . GLY A 1 113 ? 14.892 0.489 0.915 1.00 88.50 113 GLY A N 1
ATOM 834 C CA . GLY A 1 113 ? 15.094 -0.360 2.082 1.00 88.50 113 GLY A CA 1
ATOM 835 C C . GLY A 1 113 ? 14.565 0.262 3.372 1.00 88.50 113 GLY A C 1
ATOM 836 O O . GLY A 1 113 ? 14.492 1.481 3.513 1.00 88.50 113 GLY A O 1
ATOM 837 N N . LEU A 1 114 ? 14.234 -0.600 4.334 1.00 84.19 114 LEU A N 1
ATOM 838 C CA . LEU A 1 114 ? 13.832 -0.213 5.684 1.00 84.19 114 LEU A CA 1
ATOM 839 C C . LEU A 1 114 ? 14.486 -1.152 6.706 1.00 84.19 114 LEU A C 1
ATOM 841 O O . LEU A 1 114 ? 14.397 -2.382 6.608 1.00 84.19 114 LEU A O 1
ATOM 845 N N . GLY A 1 115 ? 15.157 -0.572 7.702 1.00 88.12 115 GLY A N 1
ATOM 846 C CA . GLY A 1 115 ? 15.899 -1.331 8.708 1.00 88.12 115 GLY A CA 1
ATOM 847 C C . GLY A 1 115 ? 17.016 -2.175 8.084 1.00 88.12 115 GLY A C 1
ATOM 848 O O . GLY A 1 115 ? 17.879 -1.655 7.386 1.00 88.12 115 GLY A O 1
ATOM 849 N N . HIS A 1 116 ? 17.004 -3.484 8.342 1.00 83.75 116 HIS A N 1
ATOM 850 C CA . HIS A 1 116 ? 18.003 -4.426 7.819 1.00 83.75 116 HIS A CA 1
ATOM 851 C C . HIS A 1 116 ? 17.644 -5.002 6.434 1.00 83.75 116 HIS A C 1
ATOM 853 O O . HIS A 1 116 ? 18.410 -5.787 5.876 1.00 83.75 116 HIS A O 1
ATOM 859 N N . THR A 1 117 ? 16.475 -4.654 5.887 1.00 84.94 117 THR A N 1
ATOM 860 C CA . THR A 1 117 ? 16.003 -5.153 4.588 1.00 84.94 117 THR A CA 1
ATOM 861 C C . THR A 1 117 ? 16.330 -4.157 3.477 1.00 84.94 117 THR A C 1
ATOM 863 O O . THR A 1 117 ? 16.126 -2.954 3.631 1.00 84.94 117 THR A O 1
ATOM 866 N N . GLY A 1 118 ? 16.868 -4.649 2.357 1.00 86.00 118 GLY A N 1
ATOM 867 C CA . GLY A 1 118 ? 17.287 -3.802 1.233 1.00 86.00 118 GLY A CA 1
ATOM 868 C C . GLY A 1 118 ? 16.175 -3.585 0.205 1.00 86.00 118 GLY A C 1
ATOM 869 O O . GLY A 1 118 ? 15.477 -4.535 -0.155 1.00 86.00 118 GLY A O 1
ATOM 870 N N . GLY A 1 119 ? 16.057 -2.366 -0.325 1.00 92.25 119 GLY A N 1
ATOM 871 C CA . GLY A 1 119 ? 15.085 -2.007 -1.358 1.00 92.25 119 GLY A CA 1
ATOM 872 C C . GLY A 1 119 ? 15.508 -2.437 -2.758 1.00 92.25 119 GLY A C 1
ATOM 873 O O . GLY A 1 119 ? 16.675 -2.731 -3.013 1.00 92.25 119 GLY A O 1
ATOM 874 N N . THR A 1 120 ? 14.555 -2.492 -3.690 1.00 94.44 120 THR A N 1
ATOM 875 C CA . THR A 1 120 ? 14.893 -2.712 -5.110 1.00 94.44 120 THR A CA 1
ATOM 876 C C . THR A 1 120 ? 15.430 -1.428 -5.737 1.00 94.44 120 THR A C 1
ATOM 878 O O . THR A 1 120 ? 16.391 -1.504 -6.497 1.00 94.44 120 THR A O 1
ATOM 881 N N . ILE A 1 121 ? 14.875 -0.265 -5.367 1.00 95.56 121 ILE A N 1
ATOM 882 C CA . ILE A 1 121 ? 15.354 1.043 -5.844 1.00 95.56 121 ILE A CA 1
ATOM 883 C C . ILE A 1 121 ? 16.839 1.225 -5.513 1.00 95.56 121 ILE A C 1
ATOM 885 O O . ILE A 1 121 ? 17.630 1.478 -6.414 1.00 95.56 121 ILE A O 1
ATOM 889 N N . ASP A 1 122 ? 17.243 0.976 -4.263 1.00 93.88 122 ASP A N 1
ATOM 890 C CA . ASP A 1 122 ? 18.638 1.179 -3.840 1.00 93.88 122 ASP A CA 1
ATOM 891 C C . ASP A 1 122 ? 19.623 0.268 -4.596 1.00 93.88 122 ASP A C 1
ATOM 893 O O . ASP A 1 122 ? 20.772 0.632 -4.832 1.00 93.88 122 ASP A O 1
ATOM 897 N N . LYS A 1 123 ? 19.176 -0.930 -5.002 1.00 95.06 123 LYS A N 1
ATOM 898 C CA . LYS A 1 123 ? 19.988 -1.862 -5.801 1.00 95.06 123 LYS A CA 1
ATOM 899 C C . LYS A 1 123 ? 20.134 -1.384 -7.244 1.00 95.06 123 LYS A C 1
ATOM 901 O O . LYS A 1 123 ? 21.206 -1.541 -7.817 1.00 95.06 123 LYS A O 1
ATOM 906 N N . LEU A 1 124 ? 19.069 -0.832 -7.829 1.00 96.62 124 LEU A N 1
ATOM 907 C CA . LEU A 1 124 ? 19.087 -0.303 -9.193 1.00 96.62 124 LEU A CA 1
ATOM 908 C C . LEU A 1 124 ? 19.941 0.968 -9.292 1.00 96.62 124 LEU A C 1
ATOM 910 O O . LEU A 1 124 ? 20.718 1.098 -10.232 1.00 96.62 124 LEU A O 1
ATOM 914 N N . GLU A 1 125 ? 19.891 1.847 -8.289 1.00 96.75 125 GLU A N 1
ATOM 915 C CA . GLU A 1 125 ? 20.713 3.067 -8.225 1.00 96.75 125 GLU A CA 1
ATOM 916 C C . GLU A 1 125 ? 22.223 2.803 -8.075 1.00 96.75 125 GLU A C 1
ATOM 918 O O . GLU A 1 125 ? 23.036 3.699 -8.300 1.00 96.75 125 GLU A O 1
ATOM 923 N N . ALA A 1 126 ? 22.635 1.569 -7.760 1.00 96.25 126 ALA A N 1
ATOM 924 C CA . ALA A 1 126 ? 24.042 1.175 -7.842 1.00 96.25 126 ALA A CA 1
ATOM 925 C C . ALA A 1 126 ? 24.570 1.191 -9.293 1.00 96.25 126 ALA A C 1
ATOM 927 O O . ALA A 1 126 ? 25.780 1.285 -9.518 1.00 96.25 126 ALA A O 1
ATOM 928 N N . VAL A 1 127 ? 23.677 1.111 -10.287 1.00 97.56 127 VAL A N 1
ATOM 929 C CA . VAL A 1 127 ? 24.010 1.297 -11.700 1.00 97.56 127 VAL A CA 1
ATOM 930 C C . VAL A 1 127 ? 24.127 2.794 -11.982 1.00 97.56 127 VAL A C 1
ATOM 932 O O . VAL A 1 127 ? 23.166 3.552 -11.872 1.00 97.56 127 VAL A O 1
ATOM 935 N N . ARG A 1 128 ? 25.328 3.235 -12.373 1.00 97.12 128 ARG A N 1
ATOM 936 C CA . ARG A 1 128 ? 25.616 4.652 -12.631 1.00 97.12 128 ARG A CA 1
ATOM 937 C C . ARG A 1 128 ? 24.649 5.235 -13.667 1.00 97.12 128 ARG A C 1
ATOM 939 O O . ARG A 1 128 ? 24.654 4.810 -14.818 1.00 97.12 128 ARG A O 1
ATOM 946 N N . GLY A 1 129 ? 23.914 6.271 -13.265 1.00 96.12 129 GLY A N 1
ATOM 947 C CA . GLY A 1 129 ? 22.978 6.995 -14.129 1.00 96.12 129 GLY A CA 1
ATOM 948 C C . GLY A 1 129 ? 21.564 6.411 -14.171 1.00 96.12 129 GLY A C 1
ATOM 949 O O . GLY A 1 129 ? 20.737 6.944 -14.901 1.00 96.12 129 GLY A O 1
ATOM 950 N N . PHE A 1 130 ? 21.276 5.353 -13.406 1.00 96.75 130 PHE A N 1
ATOM 951 C CA . PHE A 1 130 ? 19.912 4.857 -13.245 1.00 96.75 130 PHE A CA 1
ATOM 952 C C . PHE A 1 130 ? 19.073 5.845 -12.424 1.00 96.75 130 PHE A C 1
ATOM 954 O O . PHE A 1 130 ? 19.553 6.387 -11.428 1.00 96.75 130 PHE A O 1
ATOM 961 N N . TYR A 1 131 ? 17.830 6.073 -12.841 1.00 92.88 131 TYR A N 1
ATOM 962 C CA . TYR A 1 131 ? 16.911 7.044 -12.250 1.00 92.88 131 TYR A CA 1
ATOM 963 C C . TYR A 1 131 ? 15.522 6.419 -12.085 1.00 92.88 131 TYR A C 1
ATOM 965 O O . TYR A 1 131 ? 15.109 5.620 -12.923 1.00 92.88 131 TYR A O 1
ATOM 973 N N . VAL A 1 132 ? 14.833 6.744 -10.987 1.00 94.25 132 VAL A N 1
ATOM 974 C CA . VAL A 1 132 ? 13.564 6.102 -10.583 1.00 94.25 132 VAL A CA 1
ATOM 975 C C . VAL A 1 132 ? 12.391 7.065 -10.426 1.00 94.25 132 VAL A C 1
ATOM 977 O O . VAL A 1 132 ? 11.254 6.604 -10.384 1.00 94.25 132 VAL A O 1
ATOM 980 N N . ASP A 1 133 ? 12.643 8.371 -10.344 1.00 93.25 133 ASP A N 1
ATOM 981 C CA . ASP A 1 133 ? 11.595 9.373 -10.134 1.00 93.25 133 ASP A CA 1
ATOM 982 C C . ASP A 1 133 ? 10.997 9.799 -11.485 1.00 93.25 133 ASP A C 1
ATOM 984 O O . ASP A 1 133 ? 11.196 10.912 -11.960 1.00 93.25 133 ASP A O 1
ATOM 988 N N . ILE A 1 134 ? 10.289 8.874 -12.128 1.00 92.06 134 ILE A N 1
ATOM 989 C CA . ILE A 1 134 ? 9.613 9.085 -13.415 1.00 92.06 134 ILE A CA 1
ATOM 990 C C . ILE A 1 134 ? 8.148 9.477 -13.206 1.00 92.06 134 ILE A C 1
ATOM 992 O O . ILE A 1 134 ? 7.502 9.014 -12.263 1.00 92.06 134 ILE A O 1
ATOM 996 N N . ASP A 1 135 ? 7.610 10.325 -14.083 1.00 91.75 135 ASP A N 1
ATOM 997 C CA . ASP A 1 135 ? 6.192 10.689 -14.045 1.00 91.75 135 ASP A CA 1
ATOM 998 C C . ASP A 1 135 ? 5.290 9.601 -14.665 1.00 91.75 135 ASP A C 1
ATOM 1000 O O . ASP A 1 135 ? 5.756 8.607 -15.229 1.00 91.75 135 ASP A O 1
ATOM 1004 N N . ASN A 1 136 ? 3.969 9.770 -14.543 1.00 89.44 136 ASN A N 1
ATOM 1005 C CA . ASN A 1 136 ? 2.995 8.791 -15.035 1.00 89.44 136 ASN A CA 1
ATOM 1006 C C . ASN A 1 136 ? 3.052 8.587 -16.559 1.00 89.44 136 ASN A C 1
ATOM 1008 O O . ASN A 1 136 ? 2.761 7.485 -17.032 1.00 89.44 136 ASN A O 1
ATOM 1012 N N . ASP A 1 137 ? 3.395 9.619 -17.329 1.00 90.56 137 ASP A N 1
ATOM 1013 C CA . ASP A 1 137 ? 3.435 9.539 -18.789 1.00 90.56 137 ASP A CA 1
ATOM 1014 C C . ASP A 1 137 ? 4.715 8.835 -19.252 1.00 90.56 137 ASP A C 1
ATOM 1016 O O . ASP A 1 137 ? 4.660 7.941 -20.103 1.00 90.56 137 ASP A O 1
ATOM 1020 N N . GLU A 1 138 ? 5.853 9.150 -18.631 1.00 92.50 138 GLU A N 1
ATOM 1021 C CA . GLU A 1 138 ? 7.107 8.433 -18.832 1.00 92.50 138 GLU A CA 1
ATOM 1022 C C . GLU A 1 138 ? 6.989 6.964 -18.408 1.00 92.50 138 GLU A C 1
ATOM 1024 O O . GLU A 1 138 ? 7.401 6.079 -19.161 1.00 92.50 138 GLU A O 1
ATOM 1029 N N . PHE A 1 139 ? 6.361 6.680 -17.264 1.00 93.25 139 PHE A N 1
ATOM 1030 C CA . PHE A 1 139 ? 6.115 5.314 -16.803 1.00 93.25 139 PHE A CA 1
ATOM 1031 C C . PHE A 1 139 ? 5.309 4.499 -17.817 1.00 93.25 139 PHE A C 1
ATOM 1033 O O . PHE A 1 139 ? 5.709 3.393 -18.181 1.00 93.25 139 PHE A O 1
ATOM 1040 N N . ARG A 1 140 ? 4.201 5.049 -18.328 1.00 90.06 140 ARG A N 1
ATOM 1041 C CA . ARG A 1 140 ? 3.382 4.376 -19.350 1.00 90.06 140 ARG A CA 1
ATOM 1042 C C . ARG A 1 140 ? 4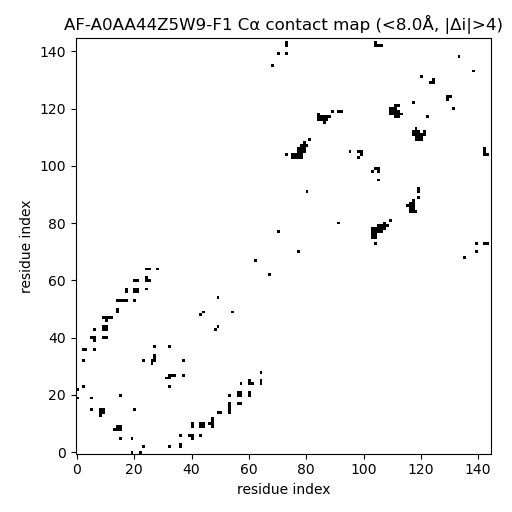.168 4.112 -20.627 1.00 90.06 140 ARG A C 1
ATOM 1044 O O . ARG A 1 140 ? 4.077 3.015 -21.171 1.00 90.06 140 ARG A O 1
ATOM 1051 N N . ARG A 1 141 ? 4.944 5.099 -21.085 1.00 92.94 141 ARG A N 1
ATOM 1052 C CA . ARG A 1 141 ? 5.791 4.976 -22.276 1.00 92.94 141 ARG A CA 1
ATOM 1053 C C . ARG A 1 141 ? 6.808 3.842 -22.122 1.00 92.94 141 ARG A C 1
ATOM 1055 O O . ARG A 1 141 ? 6.909 3.013 -23.016 1.00 92.94 141 ARG A O 1
ATOM 1062 N N . LEU A 1 142 ? 7.496 3.763 -20.982 1.00 93.94 142 LEU A N 1
ATOM 1063 C CA . LEU A 1 142 ? 8.511 2.735 -20.712 1.00 93.94 142 LEU A CA 1
ATOM 1064 C C . LEU A 1 142 ? 7.951 1.311 -20.625 1.00 93.94 142 LEU A C 1
ATOM 1066 O O . LEU A 1 142 ? 8.682 0.362 -20.876 1.00 93.94 142 LEU A O 1
ATOM 1070 N N . VAL A 1 143 ? 6.684 1.146 -20.237 1.00 92.19 143 VAL A N 1
ATOM 1071 C CA . VAL A 1 143 ? 6.032 -0.176 -20.223 1.00 92.19 143 VAL A CA 1
ATOM 1072 C C . VAL A 1 143 ? 5.525 -0.568 -21.616 1.00 92.19 143 VAL A C 1
ATOM 1074 O O . VAL A 1 143 ? 5.356 -1.754 -21.891 1.00 92.19 143 VAL A O 1
ATOM 1077 N N . TYR A 1 144 ? 5.244 0.415 -22.472 1.00 89.12 144 TYR A N 1
ATOM 1078 C CA . TYR A 1 144 ? 4.733 0.199 -23.824 1.00 89.12 144 TYR A CA 1
ATOM 1079 C C . TYR A 1 144 ? 5.832 -0.122 -24.854 1.00 89.12 144 TYR A C 1
ATOM 1081 O O . TYR A 1 144 ? 5.583 -0.919 -25.757 1.00 89.12 144 TYR A O 1
ATOM 1089 N N . GLU A 1 145 ? 6.998 0.527 -24.750 1.00 84.38 145 GLU A N 1
ATOM 1090 C CA . GLU A 1 145 ? 8.166 0.342 -25.640 1.00 84.38 145 GLU A CA 1
ATOM 1091 C C . GLU A 1 145 ? 8.830 -1.039 -25.510 1.00 84.38 145 GLU A C 1
ATOM 1093 O O . GLU A 1 145 ? 9.219 -1.583 -26.572 1.00 84.38 145 GLU A O 1
#

pLDDT: mean 95.53, std 3.83, range [83.75, 98.88]

Secondary structure (DSSP, 8-state):
--HHHHHHHHHTTPPPPHHHHHHHHHHHHTTSS-HHHHHHHHHHHHHH---HHHHHHHHHHHHTTS-----TTS-S--B-------SS--HHHHHHHHHHTTT--B-------BTTBPPHHHHHTTSTT------HHHHHHHHH-

Nearest PDB structures (foldseek):
  1brw-assembly1_B  TM=8.668E-01  e=1.687E-14  Geobacillus stearothermophilus
  5ep8-assembly1_B  TM=8.483E-01  e=5.601E-15  Bacillus subtilis subsp. subtilis str. 168
  5oln-assembly1_A  TM=8.422E-01  e=1.060E-14  Bacillus subtilis subsp. subtilis str. 168
  3h5q-assembly1_A-2  TM=8.848E-01  e=2.579E-13  Staphylococcus aureus subsp. aureus COL
  2wk5-assembly4_D  TM=7.902E-01  e=1.206E-07  Homo sapiens

InterPro domains:
  IPR000053 Thymidine/pyrimidine-nucleoside phosphorylase [PTHR10515] (1-143)
  IPR000312 Glycosyl transferase, family 3 [PF00591] (77-143)
  IPR017459 Glycosyl transferase family 3, N-terminal domain [PF02885] (5-66)
  IPR017872 Pyrimidine-nucleoside phosphorylase, conserved site [PS00647] (110-125)
  IPR035902 Nucleoside phosphorylase/phosphoribosyltransferase catalytic domain superfamily [G3DSA:3.40.1030.10] (68-145)
  IPR035902 Nucleoside phosphorylase/phosphoribosyltransferase catalytic domain superfamily [SSF52418] (69-144)
  IPR036320 Glycosyl transferase family 3, N-terminal domain superfamily [SSF47648] (1-69)

Foldseek 3Di:
DDLVVVLVCLLVLHADDLVRLLCVLLCVLVVVDDPVSVVSSVVSCVVNPHDPVSVVSNVVSNCVSDDDQDLVVAPDDEDEDDDPFDAPPCCCVCVVVVVVVVVHQYQYDWDADDDNTGTPVVVQPVPPPDDDPDDSVVSSVVSRD

Mean predicted aligned error: 3.81 Å

Organism: Cronobacter sakazakii (NCBI:txid28141)

Sequence (145 aa):
MRMVDLIAKKRDGHALTTEEINFIVEGYTNGSIPDYQMSSLAMAIFFQDMNDQERADLTMAMVNSGDTIDLSAIEGVKVDKHSTGGVGDTTTLVLGPLVAALGVPVAKMSGRGLGHTGGTIDKLEAVRGFYVDIDNDEFRRLVYE

Radius of gyration: 19.4 Å; Cα contacts (8 Å, |Δi|>4): 136; chains: 1; bounding box: 45×30×48 Å